Protein AF-A0A355GWL2-F1 (afdb_monomer)

Structure (mmCIF, N/CA/C/O backbone):
data_AF-A0A355GWL2-F1
#
_entry.id   AF-A0A355GWL2-F1
#
loop_
_atom_site.group_PDB
_atom_site.id
_atom_site.type_symbol
_atom_site.label_atom_id
_atom_site.label_alt_id
_atom_site.label_comp_id
_atom_site.label_asym_id
_atom_site.label_entity_id
_atom_site.label_seq_id
_atom_site.pdbx_PDB_ins_code
_atom_site.Cartn_x
_atom_site.Cartn_y
_atom_site.Cartn_z
_atom_site.occupancy
_atom_site.B_iso_or_equiv
_atom_site.auth_seq_id
_atom_site.auth_comp_id
_atom_site.auth_asym_id
_atom_site.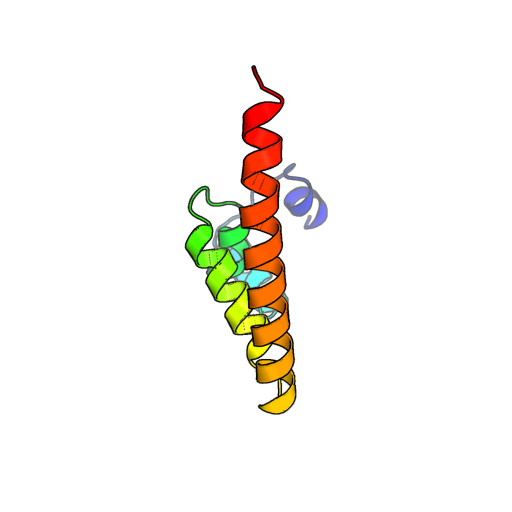auth_atom_id
_atom_site.pdbx_PDB_model_num
ATOM 1 N N . TYR A 1 1 ? -26.893 6.001 11.504 1.00 84.19 1 TYR A N 1
ATOM 2 C CA . TYR A 1 1 ? -25.832 5.906 12.531 1.00 84.19 1 TYR A CA 1
ATOM 3 C C . TYR A 1 1 ? -24.457 5.848 11.884 1.00 84.19 1 TYR A C 1
ATOM 5 O O . TYR A 1 1 ? -23.646 6.708 12.192 1.00 84.19 1 TYR A O 1
ATOM 13 N N . VAL A 1 2 ? -24.239 4.930 10.935 1.00 90.12 2 VAL A N 1
ATOM 14 C CA . VAL A 1 2 ? -22.986 4.806 10.165 1.00 90.12 2 VAL A CA 1
ATOM 15 C C . VAL A 1 2 ? -22.563 6.123 9.497 1.00 90.12 2 VAL A C 1
ATOM 17 O O . VAL A 1 2 ? -21.445 6.561 9.723 1.00 90.12 2 VAL A O 1
ATOM 20 N N . SER A 1 3 ? -23.469 6.863 8.841 1.00 93.81 3 SER A N 1
ATOM 21 C CA . SER A 1 3 ? -23.069 8.141 8.214 1.00 93.81 3 SER A CA 1
ATOM 22 C C . SER A 1 3 ? -22.582 9.218 9.197 1.00 93.81 3 SER A C 1
ATOM 24 O O . SER A 1 3 ? -21.787 10.077 8.824 1.00 93.81 3 SER A O 1
ATOM 26 N N . TYR A 1 4 ? -23.009 9.195 10.467 1.00 95.62 4 TYR A N 1
ATOM 27 C CA . TYR A 1 4 ? -22.454 10.104 11.480 1.00 95.62 4 TYR A CA 1
ATOM 28 C C . TYR A 1 4 ? -21.024 9.714 11.857 1.00 95.62 4 TYR A C 1
ATOM 30 O O . TYR A 1 4 ? -20.232 10.592 12.183 1.00 95.62 4 TYR A O 1
ATOM 38 N N . ILE A 1 5 ? -20.707 8.421 11.810 1.00 94.31 5 ILE A N 1
ATOM 39 C CA . ILE A 1 5 ? -19.368 7.891 12.061 1.00 94.31 5 ILE A CA 1
ATOM 40 C C . ILE A 1 5 ? -18.443 8.239 10.887 1.00 94.31 5 ILE A C 1
ATOM 42 O O . ILE A 1 5 ? -17.388 8.825 11.105 1.00 94.31 5 ILE A O 1
ATOM 46 N N . GLU A 1 6 ? -18.872 7.983 9.649 1.00 90.69 6 GLU A N 1
ATOM 47 C CA . GLU A 1 6 ? -18.087 8.253 8.430 1.00 90.69 6 GLU A CA 1
ATOM 48 C C . GLU A 1 6 ? -17.745 9.738 8.256 1.00 90.69 6 GLU A C 1
ATOM 50 O O . GLU A 1 6 ? -16.650 10.087 7.829 1.00 90.69 6 GLU A O 1
ATOM 55 N N . ASN A 1 7 ? -18.663 10.629 8.644 1.00 92.12 7 ASN A N 1
ATOM 56 C CA . ASN A 1 7 ? -18.443 12.077 8.600 1.00 92.12 7 ASN A CA 1
ATOM 57 C C . ASN A 1 7 ? -17.783 12.636 9.876 1.00 92.12 7 ASN A C 1
ATOM 59 O O . ASN A 1 7 ? -17.755 13.852 10.064 1.00 92.12 7 ASN A O 1
ATOM 63 N N . GLY A 1 8 ? -17.333 11.781 10.802 1.00 88.88 8 GLY A N 1
ATOM 64 C CA . GLY A 1 8 ? -16.667 12.196 12.043 1.00 88.88 8 GLY A CA 1
ATOM 65 C C . GLY A 1 8 ? -17.555 12.946 13.047 1.00 88.88 8 GLY A C 1
ATOM 66 O O . GLY A 1 8 ? -17.053 13.517 14.010 1.00 88.88 8 GLY A O 1
ATOM 67 N N . LYS A 1 9 ? -18.881 12.951 12.860 1.00 95.25 9 LYS A N 1
ATOM 68 C CA . LYS A 1 9 ? -19.845 13.600 13.769 1.00 95.25 9 LYS A CA 1
ATOM 69 C C . LYS A 1 9 ? -20.100 12.796 15.044 1.00 95.25 9 LYS A C 1
ATOM 71 O O . LYS A 1 9 ? -20.636 13.343 16.006 1.00 95.25 9 LYS A O 1
ATOM 76 N N . LYS A 1 10 ? -19.783 11.499 15.049 1.00 93.88 10 LYS A N 1
ATOM 77 C CA . LYS A 1 10 ? -19.960 10.622 16.207 1.00 93.88 10 LYS A CA 1
ATOM 78 C C . LYS A 1 10 ? -18.838 9.595 16.306 1.00 93.88 10 LYS A C 1
ATOM 80 O O . LYS A 1 10 ? -18.594 8.858 15.359 1.00 93.88 10 LYS A O 1
ATOM 85 N N . SER A 1 11 ? -18.231 9.498 17.484 1.00 93.56 11 SER A N 1
ATOM 86 C CA . SER A 1 11 ? -17.283 8.432 17.811 1.00 93.56 11 SER A CA 1
ATOM 87 C C . SER A 1 11 ? -18.011 7.112 18.069 1.00 93.56 11 SER A C 1
ATOM 89 O O . SER A 1 11 ? -19.109 7.094 18.633 1.00 93.56 11 SER A O 1
ATOM 91 N N . MET A 1 12 ? -17.388 6.005 17.673 1.00 93.75 12 MET A N 1
ATOM 92 C CA . MET A 1 12 ? -17.890 4.649 17.900 1.00 93.75 12 MET A CA 1
ATOM 93 C C . MET A 1 12 ? -17.130 3.950 19.033 1.00 93.75 12 MET A C 1
ATOM 95 O O . MET A 1 12 ? -16.022 4.357 19.379 1.00 93.75 12 MET A O 1
ATOM 99 N N . SER A 1 13 ? -17.719 2.900 19.616 1.00 96.19 13 SER A N 1
ATOM 100 C CA . SER A 1 13 ? -16.990 2.019 20.536 1.00 96.19 13 SER A CA 1
ATOM 101 C C . SER A 1 13 ? -16.033 1.108 19.764 1.00 96.19 13 SER A C 1
ATOM 103 O O . SER A 1 13 ? -16.227 0.867 18.572 1.00 96.19 13 SER A O 1
ATOM 105 N N . LEU A 1 14 ? -15.032 0.548 20.452 1.00 96.50 14 LEU A N 1
ATOM 106 C CA . LEU A 1 14 ? -14.127 -0.436 19.851 1.00 96.50 14 LEU A CA 1
ATOM 107 C C . LEU A 1 14 ? -14.884 -1.667 19.326 1.00 96.50 14 LEU A C 1
ATOM 109 O O . LEU A 1 14 ? -14.573 -2.163 18.252 1.00 96.50 14 LEU A O 1
ATOM 113 N N . ASP A 1 15 ? -15.917 -2.110 20.043 1.00 97.38 15 ASP A N 1
ATOM 114 C CA . ASP A 1 15 ? -16.771 -3.222 19.616 1.00 97.38 15 ASP A CA 1
ATOM 115 C C . ASP A 1 15 ? -17.476 -2.920 18.282 1.00 97.38 15 ASP A C 1
ATOM 117 O O . ASP A 1 15 ? -17.428 -3.716 17.348 1.00 97.38 15 ASP A O 1
ATOM 121 N N . THR A 1 16 ? -18.025 -1.707 18.141 1.00 96.00 16 THR A N 1
ATOM 122 C CA . THR A 1 16 ? -18.639 -1.265 16.878 1.00 96.00 16 THR A CA 1
ATOM 123 C C . THR A 1 16 ? -17.603 -1.183 15.755 1.00 96.00 16 THR A C 1
ATOM 125 O O . THR A 1 16 ? -17.896 -1.557 14.624 1.00 96.00 16 THR A O 1
ATOM 128 N N . PHE A 1 17 ? -16.388 -0.722 16.058 1.00 95.19 17 PHE A N 1
ATOM 129 C CA . PHE A 1 17 ? -15.299 -0.662 15.085 1.00 95.19 17 PHE A CA 1
ATOM 130 C C . PHE A 1 17 ? -14.914 -2.056 14.564 1.00 95.19 17 PHE A C 1
ATOM 132 O O . PHE A 1 17 ? -14.810 -2.244 13.355 1.00 95.19 17 PHE A O 1
ATOM 139 N N . VAL A 1 18 ? -14.786 -3.049 15.451 1.00 96.31 18 VAL A N 1
ATOM 140 C CA . VAL A 1 18 ? -14.507 -4.446 15.071 1.00 96.31 18 VAL A CA 1
ATOM 141 C C . VAL A 1 18 ? -15.640 -5.031 14.224 1.00 96.31 18 VAL A C 1
ATOM 143 O O . VA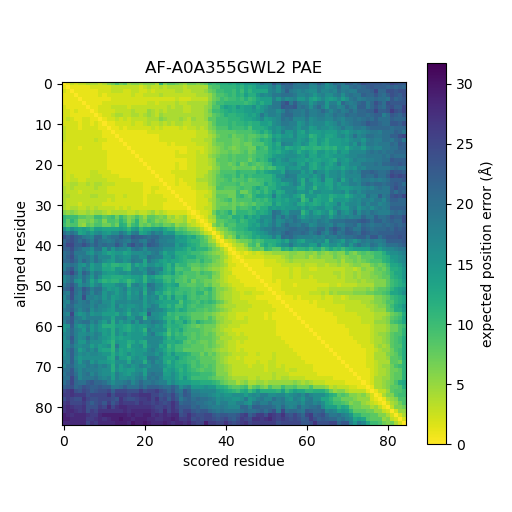L A 1 18 ? -15.375 -5.696 13.225 1.00 96.31 18 VAL A O 1
ATOM 146 N N . GLN A 1 19 ? -16.901 -4.754 14.569 1.00 96.38 19 GLN A N 1
ATOM 147 C CA . GLN A 1 19 ? -18.042 -5.196 13.760 1.00 96.38 19 GLN A CA 1
ATOM 148 C C . GLN A 1 19 ? -18.011 -4.611 12.341 1.00 96.38 19 GLN A C 1
ATOM 150 O O . GLN A 1 19 ? -18.302 -5.327 11.385 1.00 96.38 19 GLN A O 1
ATOM 155 N N . ILE A 1 20 ? -17.630 -3.339 12.192 1.00 94.56 20 ILE A N 1
ATOM 156 C CA . ILE A 1 20 ? -17.479 -2.699 10.878 1.00 94.56 20 ILE A CA 1
ATOM 157 C C . ILE A 1 20 ? -16.346 -3.353 10.083 1.00 94.56 20 ILE A C 1
ATOM 159 O O . ILE A 1 20 ? -16.556 -3.696 8.925 1.00 94.56 20 ILE A O 1
ATOM 163 N N . ALA A 1 21 ? -15.180 -3.570 10.699 1.00 95.06 21 ALA A N 1
ATOM 164 C CA . ALA A 1 21 ? -14.042 -4.217 10.045 1.00 95.06 21 ALA A CA 1
ATOM 165 C C . ALA A 1 21 ? -14.414 -5.604 9.487 1.00 95.06 21 ALA A C 1
ATOM 167 O O . ALA A 1 21 ? -14.189 -5.886 8.312 1.00 95.06 21 ALA A O 1
ATOM 168 N N . ASN A 1 22 ? -15.095 -6.422 10.296 1.00 96.00 22 ASN A N 1
ATOM 169 C CA . ASN A 1 22 ? -15.582 -7.737 9.877 1.00 96.00 22 ASN A CA 1
ATOM 170 C C . ASN A 1 22 ? -16.638 -7.652 8.762 1.00 96.00 22 ASN A C 1
ATOM 172 O O . ASN A 1 22 ? -16.631 -8.470 7.850 1.00 96.00 22 ASN A O 1
ATOM 176 N N . ALA A 1 23 ? -17.548 -6.674 8.818 1.00 96.50 23 ALA A N 1
ATOM 177 C CA . ALA A 1 23 ? -18.573 -6.489 7.788 1.00 96.50 23 ALA A CA 1
ATOM 178 C C . ALA A 1 23 ? -17.991 -6.051 6.431 1.00 96.50 23 ALA A C 1
ATOM 180 O O . ALA A 1 23 ? -18.606 -6.301 5.397 1.00 96.50 23 ALA A O 1
ATOM 181 N N . LEU A 1 24 ? -16.824 -5.400 6.443 1.00 93.31 24 LEU A N 1
ATOM 182 C CA . LEU A 1 24 ? -16.071 -4.988 5.257 1.00 93.31 24 LEU A CA 1
ATOM 183 C C . LEU A 1 24 ? -15.040 -6.032 4.805 1.00 93.31 24 LEU A C 1
ATOM 185 O O . LEU A 1 24 ? -14.297 -5.761 3.865 1.00 93.31 24 LEU A O 1
ATOM 189 N N . ASP A 1 25 ? -14.951 -7.176 5.491 1.00 92.88 25 ASP A N 1
ATOM 190 C CA . ASP A 1 25 ? -13.914 -8.197 5.280 1.00 92.88 25 ASP A CA 1
ATOM 191 C C . ASP A 1 25 ? -12.494 -7.597 5.219 1.00 92.88 25 ASP A C 1
ATOM 193 O O . ASP A 1 25 ? -11.650 -7.975 4.411 1.00 92.88 25 ASP A O 1
ATOM 197 N N . THR A 1 26 ? -12.241 -6.581 6.051 1.00 87.50 26 THR A N 1
ATOM 198 C CA . THR A 1 26 ? -10.996 -5.807 6.036 1.00 87.50 26 THR A CA 1
ATOM 199 C C . THR A 1 26 ? -10.351 -5.829 7.421 1.00 87.50 26 THR A C 1
ATOM 201 O O . THR A 1 26 ? -11.019 -5.513 8.410 1.00 87.50 26 THR A O 1
ATOM 204 N N . PRO A 1 27 ? -9.047 -6.144 7.534 1.00 88.19 27 PRO A N 1
ATOM 205 C CA . PRO A 1 27 ? -8.334 -6.081 8.804 1.00 88.19 27 PRO A CA 1
ATOM 206 C C . PRO A 1 27 ? -8.379 -4.685 9.450 1.00 88.19 27 PRO A C 1
ATOM 208 O O . PRO A 1 27 ? -8.252 -3.651 8.792 1.00 88.19 27 PRO A O 1
ATOM 211 N N . ALA A 1 28 ? -8.549 -4.648 10.773 1.00 89.88 28 ALA A N 1
ATOM 212 C CA . ALA A 1 28 ? -8.702 -3.406 11.531 1.00 89.88 28 ALA A CA 1
ATOM 213 C C . ALA A 1 28 ? -7.465 -2.486 11.468 1.00 89.88 28 ALA A C 1
ATOM 215 O O . ALA A 1 28 ? -7.595 -1.264 11.541 1.00 89.88 28 ALA A O 1
ATOM 216 N N . ASP A 1 29 ? -6.270 -3.058 11.332 1.00 84.88 29 ASP A N 1
ATOM 217 C CA . ASP A 1 29 ? -5.015 -2.327 11.159 1.00 84.88 29 ASP A CA 1
ATOM 218 C C . ASP A 1 29 ? -4.973 -1.566 9.829 1.00 84.88 29 ASP A C 1
ATOM 220 O O . ASP A 1 29 ? -4.553 -0.411 9.830 1.00 84.88 29 ASP A O 1
ATOM 224 N N . ILE A 1 30 ? -5.492 -2.139 8.738 1.00 83.38 30 ILE A N 1
ATOM 225 C CA . ILE A 1 30 ? -5.606 -1.461 7.436 1.00 83.38 30 ILE A CA 1
ATOM 226 C C . ILE A 1 30 ? -6.499 -0.218 7.538 1.00 83.38 30 ILE A C 1
ATOM 228 O O . ILE A 1 30 ? -6.108 0.859 7.090 1.00 83.38 30 ILE A O 1
ATOM 232 N N . LEU A 1 31 ? -7.650 -0.325 8.212 1.00 87.31 31 LEU A N 1
ATOM 233 C CA . LEU A 1 31 ? -8.561 0.812 8.418 1.00 87.31 31 LEU A CA 1
ATOM 234 C C . LEU A 1 31 ? -7.925 1.949 9.240 1.00 87.31 31 LEU A C 1
ATOM 236 O O . LEU A 1 31 ? -8.255 3.121 9.055 1.00 87.31 31 LEU A O 1
ATOM 240 N N . LEU A 1 32 ? -7.016 1.621 10.163 1.00 86.44 32 LEU A N 1
ATOM 241 C CA . LEU A 1 32 ? -6.291 2.605 10.973 1.00 86.44 32 LEU A CA 1
ATOM 242 C C . LEU A 1 32 ? -5.078 3.188 10.239 1.00 86.44 32 LEU A C 1
ATOM 244 O O . LEU A 1 32 ? -4.711 4.341 10.475 1.00 86.44 32 LEU A O 1
ATOM 248 N N . ALA A 1 33 ? -4.461 2.410 9.351 1.00 76.75 33 ALA A N 1
ATOM 249 C CA . ALA A 1 33 ? -3.213 2.750 8.682 1.00 76.75 33 ALA A CA 1
ATOM 250 C C . ALA A 1 33 ? -3.304 4.032 7.833 1.00 76.75 33 ALA A C 1
ATOM 252 O O . ALA A 1 33 ? -2.324 4.777 7.745 1.00 76.75 33 ALA A O 1
ATOM 253 N N . GLU A 1 34 ? -4.483 4.348 7.287 1.00 66.44 34 GLU A N 1
ATOM 254 C CA . GLU A 1 34 ? -4.741 5.598 6.553 1.00 66.44 34 GLU A CA 1
ATOM 255 C C . GLU A 1 34 ? -4.700 6.859 7.433 1.00 66.44 34 GLU A C 1
ATOM 257 O O . GLU A 1 34 ? -4.528 7.973 6.935 1.00 66.44 34 GLU A O 1
ATOM 262 N N . ARG A 1 35 ? -4.892 6.718 8.750 1.00 71.31 35 ARG A N 1
ATOM 263 C CA . ARG A 1 35 ? -5.035 7.848 9.686 1.00 71.31 35 ARG A CA 1
ATOM 264 C C . ARG A 1 35 ? -3.843 8.032 10.613 1.00 71.31 35 ARG A C 1
ATOM 266 O O . ARG A 1 35 ? -3.736 9.074 11.258 1.00 71.31 35 ARG A O 1
ATOM 273 N N . LEU A 1 36 ? -2.942 7.057 10.676 1.00 73.19 36 LEU A N 1
ATOM 274 C CA . LEU A 1 36 ? -1.753 7.116 11.517 1.00 73.19 36 LEU A CA 1
ATOM 275 C C . LEU A 1 36 ? -0.605 7.819 10.779 1.00 73.19 36 LEU A C 1
ATOM 277 O O . LEU A 1 36 ? -0.167 7.397 9.708 1.00 73.19 36 LEU A O 1
ATOM 281 N N . THR A 1 37 ? -0.063 8.879 11.382 1.00 57.03 37 THR A N 1
ATOM 282 C CA . THR A 1 37 ? 1.138 9.606 10.936 1.00 57.03 37 THR A CA 1
ATOM 283 C C . THR A 1 37 ? 2.407 8.764 11.157 1.00 57.03 37 THR A C 1
ATOM 285 O O . THR A 1 37 ? 3.260 9.065 11.982 1.00 57.03 37 THR A O 1
ATOM 288 N N . GLY A 1 38 ? 2.51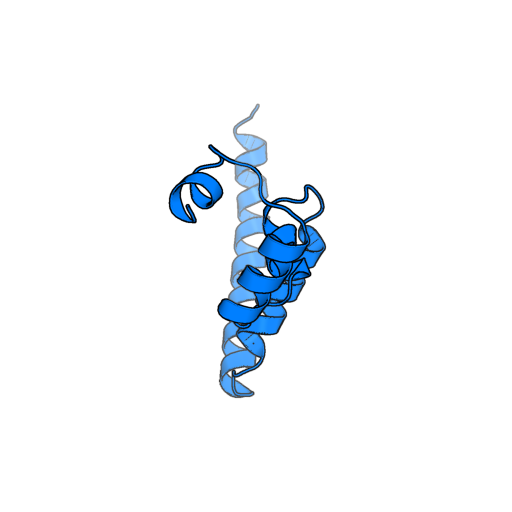3 7.660 10.415 1.00 55.31 38 GLY A N 1
ATOM 289 C CA . GLY A 1 38 ? 3.649 6.722 10.364 1.00 55.31 38 GLY A CA 1
ATOM 290 C C . GLY A 1 38 ? 3.591 5.784 9.143 1.00 55.31 38 GLY A C 1
ATOM 291 O O . GLY A 1 38 ? 4.302 4.786 9.069 1.00 55.31 38 GLY A O 1
ATOM 292 N N . SER A 1 39 ? 2.734 6.126 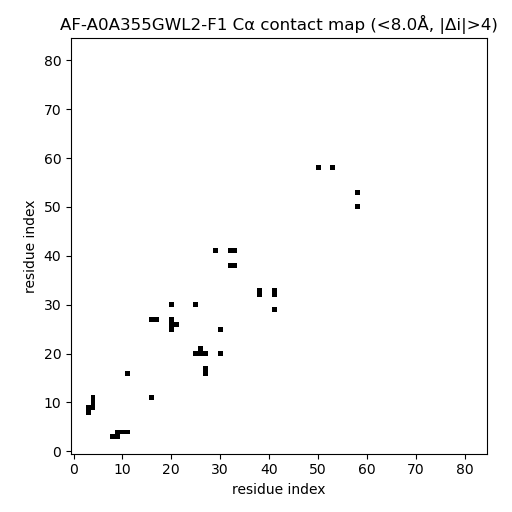8.179 1.00 53.44 39 SER A N 1
ATOM 293 C CA . SER A 1 39 ? 2.152 5.308 7.103 1.00 53.44 39 SER A CA 1
ATOM 294 C C . SER A 1 39 ? 3.116 4.852 5.982 1.00 53.44 39 SER A C 1
ATOM 296 O O . SER A 1 39 ? 2.694 4.328 4.956 1.00 53.44 39 SER A O 1
ATOM 298 N N . ALA A 1 40 ? 4.439 4.956 6.163 1.00 54.81 40 ALA A N 1
ATOM 299 C CA . ALA A 1 40 ? 5.377 4.325 5.221 1.00 54.81 40 ALA A CA 1
ATOM 300 C C . ALA A 1 40 ? 5.185 2.793 5.174 1.00 54.81 40 ALA A C 1
ATOM 302 O O . ALA A 1 40 ? 5.335 2.179 4.119 1.00 54.81 40 ALA A O 1
ATOM 303 N N . LEU A 1 41 ? 4.798 2.197 6.309 1.00 55.69 41 LEU A N 1
ATOM 304 C 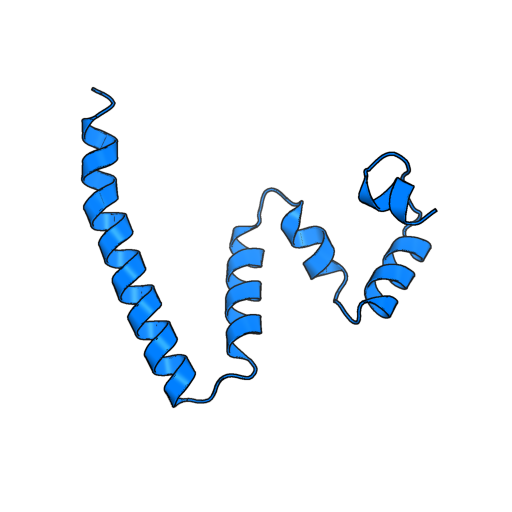CA . LEU A 1 41 ? 4.461 0.777 6.414 1.00 55.69 41 LEU A CA 1
ATOM 305 C C . LEU A 1 41 ? 3.135 0.448 5.702 1.00 55.69 41 LEU A C 1
ATOM 307 O O . LEU A 1 41 ? 3.048 -0.568 5.014 1.00 55.69 41 LEU A O 1
ATOM 311 N N . ALA A 1 42 ? 2.151 1.349 5.775 1.00 63.59 42 ALA A N 1
ATOM 312 C CA . ALA A 1 42 ? 0.848 1.172 5.139 1.00 63.59 42 ALA A CA 1
ATOM 313 C C . ALA A 1 42 ? 0.964 1.147 3.612 1.00 63.59 42 ALA A C 1
ATOM 315 O O . ALA A 1 42 ? 0.459 0.231 2.977 1.00 63.59 42 ALA A O 1
ATOM 316 N N . ALA A 1 43 ? 1.720 2.085 3.028 1.00 67.50 43 ALA A N 1
ATOM 317 C CA . ALA A 1 43 ? 1.922 2.131 1.581 1.00 67.50 43 ALA A CA 1
ATOM 318 C C . ALA A 1 43 ? 2.612 0.857 1.057 1.00 67.50 43 ALA A C 1
ATOM 320 O O . ALA A 1 43 ? 2.273 0.346 -0.008 1.00 67.50 43 ALA A O 1
ATOM 321 N N . SER A 1 44 ? 3.567 0.298 1.812 1.00 76.31 44 SER A N 1
ATOM 322 C CA . SER A 1 44 ? 4.193 -0.979 1.441 1.00 76.31 44 SER A CA 1
ATOM 323 C C . SER A 1 44 ? 3.241 -2.172 1.541 1.00 76.31 44 SER A C 1
ATOM 325 O O . SER A 1 44 ? 3.304 -3.079 0.709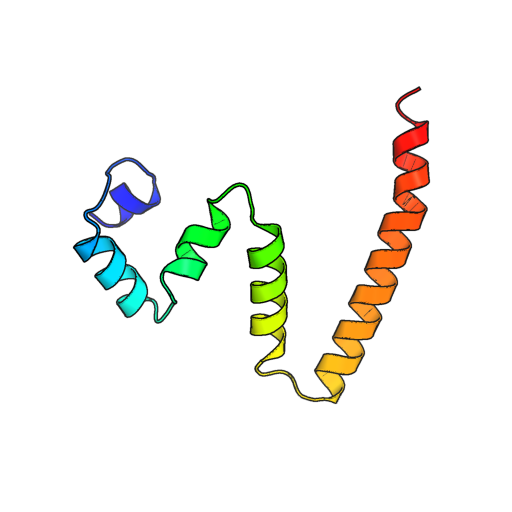 1.00 76.31 44 SER A O 1
ATOM 327 N N . GLN A 1 45 ? 2.351 -2.170 2.535 1.00 77.50 45 GLN A N 1
ATOM 328 C CA . GLN A 1 45 ? 1.342 -3.212 2.712 1.00 77.50 45 GLN A CA 1
ATOM 329 C C . GLN A 1 45 ? 0.291 -3.134 1.607 1.00 77.50 45 GLN A C 1
ATOM 331 O O . GLN A 1 45 ? -0.038 -4.157 1.022 1.00 77.50 45 GLN A O 1
ATOM 336 N N . GLU A 1 46 ? -0.157 -1.934 1.253 1.00 79.12 46 GLU A N 1
ATOM 337 C CA . GLU A 1 46 ? -1.090 -1.691 0.154 1.00 79.12 46 GLU A CA 1
ATOM 338 C C . GLU A 1 46 ? -0.528 -2.173 -1.187 1.00 79.12 46 GLU A C 1
ATOM 340 O O . GLU A 1 46 ? -1.182 -2.944 -1.884 1.00 79.12 46 GLU A O 1
ATOM 345 N N . ILE A 1 47 ? 0.726 -1.827 -1.508 1.00 85.19 47 ILE A N 1
ATOM 346 C CA . ILE A 1 47 ? 1.405 -2.349 -2.706 1.00 85.19 47 ILE A CA 1
ATOM 347 C C . ILE A 1 47 ? 1.478 -3.879 -2.666 1.00 85.19 47 ILE A C 1
ATOM 349 O O . ILE A 1 47 ? 1.275 -4.531 -3.685 1.00 85.19 47 ILE A O 1
ATOM 353 N N . THR A 1 48 ? 1.753 -4.467 -1.501 1.00 86.94 48 THR A N 1
ATOM 354 C CA . THR A 1 48 ? 1.798 -5.929 -1.360 1.00 86.94 48 THR A CA 1
ATOM 355 C C . THR A 1 48 ? 0.427 -6.548 -1.619 1.00 86.94 48 THR A C 1
ATOM 357 O O . THR A 1 48 ? 0.352 -7.518 -2.366 1.00 86.94 48 THR A O 1
ATOM 360 N N . MET A 1 49 ? -0.645 -5.971 -1.064 1.00 85.31 49 MET A N 1
ATOM 361 C CA . MET A 1 49 ? -2.024 -6.418 -1.277 1.00 85.31 49 MET A CA 1
ATOM 362 C C . MET A 1 49 ? -2.423 -6.326 -2.751 1.00 85.31 49 MET A C 1
ATOM 364 O O . MET A 1 49 ? -2.904 -7.311 -3.297 1.00 85.31 49 MET A O 1
ATOM 368 N N . LEU A 1 50 ? -2.125 -5.212 -3.426 1.00 88.00 50 LEU A N 1
ATOM 369 C CA . LEU A 1 50 ? -2.386 -5.039 -4.862 1.00 88.00 50 LEU A CA 1
ATOM 370 C C . LEU A 1 50 ? -1.677 -6.074 -5.742 1.00 88.00 50 LEU A C 1
ATOM 372 O O . LEU A 1 50 ? -2.124 -6.352 -6.846 1.00 88.00 50 LEU A O 1
ATOM 376 N N . LEU A 1 51 ? -0.551 -6.620 -5.280 1.00 93.38 51 LEU A N 1
ATOM 377 C CA . LEU A 1 51 ? 0.201 -7.628 -6.021 1.00 93.38 51 LEU A CA 1
ATOM 378 C C . LEU A 1 51 ? -0.238 -9.061 -5.698 1.00 93.38 51 LEU A C 1
ATOM 380 O O . LEU A 1 51 ? 0.251 -9.977 -6.356 1.00 93.38 51 LEU A O 1
ATOM 384 N N . THR A 1 52 ? -1.093 -9.294 -4.693 1.00 93.44 52 THR A N 1
ATOM 385 C CA . THR A 1 52 ? -1.383 -10.657 -4.203 1.00 93.44 52 THR A CA 1
ATOM 386 C C . THR A 1 52 ? -2.075 -11.551 -5.228 1.00 93.44 52 THR A C 1
ATOM 388 O O . THR A 1 52 ? -1.727 -12.729 -5.309 1.00 93.44 52 THR A O 1
ATOM 391 N N . ASP A 1 53 ? -2.977 -11.007 -6.038 1.00 92.44 53 ASP A N 1
ATOM 392 C CA . ASP A 1 53 ? -3.749 -11.710 -7.071 1.00 92.44 53 ASP A CA 1
ATOM 393 C C . ASP A 1 53 ? -3.130 -11.617 -8.478 1.00 92.44 53 ASP A C 1
ATOM 395 O O . ASP A 1 53 ? -3.576 -12.297 -9.401 1.00 92.44 53 ASP A O 1
ATOM 399 N N . CYS A 1 54 ? -2.059 -10.835 -8.635 1.00 96.44 54 CYS A N 1
ATOM 400 C CA . CYS A 1 54 ? -1.341 -10.684 -9.895 1.00 96.44 54 CYS A CA 1
ATOM 401 C C . CYS A 1 54 ? -0.532 -11.941 -10.257 1.00 96.44 54 CYS A C 1
ATOM 403 O O . CYS A 1 54 ? 0.187 -12.505 -9.421 1.00 96.44 54 CYS A O 1
ATOM 405 N N . SER A 1 55 ? -0.553 -12.303 -11.539 1.00 96.94 55 SER A N 1
ATOM 406 C CA . SER A 1 55 ? 0.338 -13.290 -12.157 1.00 96.94 55 SER A CA 1
ATOM 407 C C . SER A 1 55 ? 1.800 -12.827 -12.184 1.00 96.94 55 SER A C 1
ATOM 409 O O . SER A 1 55 ? 2.104 -11.640 -12.052 1.00 96.94 55 SER A O 1
ATOM 411 N N . ASP A 1 56 ? 2.732 -13.754 -12.426 1.00 95.19 56 ASP A N 1
ATOM 412 C CA . ASP A 1 56 ? 4.164 -13.434 -12.533 1.00 95.19 56 ASP A CA 1
ATOM 413 C C . ASP A 1 56 ? 4.454 -12.383 -13.617 1.00 95.19 56 ASP A C 1
ATOM 415 O O . ASP A 1 56 ? 5.295 -11.500 -13.430 1.00 95.19 56 ASP A O 1
ATOM 419 N N . TYR A 1 57 ? 3.722 -12.443 -14.735 1.00 97.19 57 TYR A N 1
ATOM 420 C CA . TYR A 1 57 ? 3.839 -11.467 -15.816 1.00 97.19 57 TYR A CA 1
ATOM 421 C C . TYR A 1 57 ? 3.370 -10.075 -15.374 1.00 97.19 57 TYR A C 1
ATOM 423 O O . TYR A 1 57 ? 4.087 -9.093 -15.568 1.00 97.19 57 TYR A O 1
ATOM 431 N N . GLU A 1 58 ? 2.203 -9.980 -14.734 1.00 97.25 58 GLU A N 1
ATOM 432 C CA . GLU A 1 58 ? 1.673 -8.706 -14.232 1.00 97.25 58 GLU A CA 1
ATOM 433 C C . GLU A 1 58 ? 2.604 -8.096 -13.186 1.00 97.25 58 GLU A C 1
ATOM 435 O O . GLU A 1 58 ? 2.946 -6.916 -13.274 1.00 97.25 58 GLU A O 1
ATOM 440 N N . ARG A 1 59 ? 3.110 -8.909 -12.250 1.00 95.88 59 ARG A N 1
ATOM 441 C CA . ARG A 1 59 ? 4.077 -8.463 -11.237 1.00 95.88 59 ARG A CA 1
ATOM 442 C C . ARG A 1 59 ? 5.349 -7.905 -11.870 1.00 95.88 59 ARG A C 1
ATOM 444 O O . ARG A 1 59 ? 5.856 -6.886 -11.395 1.00 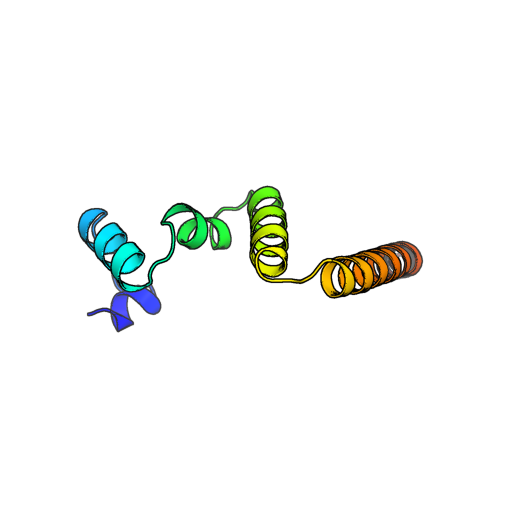95.88 59 ARG A O 1
ATOM 451 N N . LEU A 1 60 ? 5.859 -8.530 -12.935 1.00 96.25 60 LEU A N 1
ATOM 452 C CA . LEU A 1 60 ? 7.037 -8.051 -13.665 1.00 96.25 60 LEU A CA 1
ATOM 453 C C . LEU A 1 60 ? 6.778 -6.677 -14.298 1.00 96.25 60 LEU A C 1
ATOM 455 O O . LEU A 1 60 ? 7.543 -5.738 -14.067 1.00 96.25 60 LEU A O 1
ATOM 459 N N . VAL A 1 61 ? 5.674 -6.545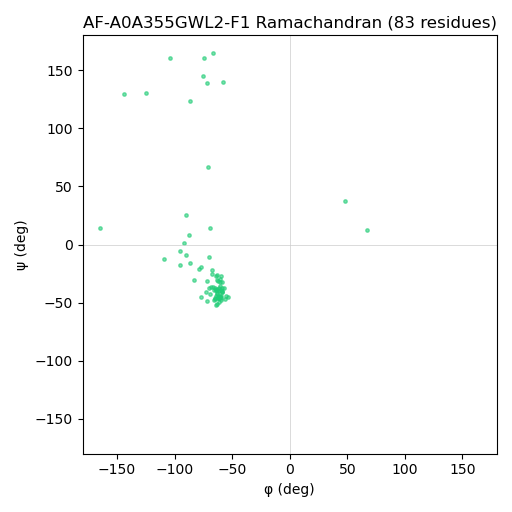 -15.039 1.00 97.56 61 VAL A N 1
ATOM 460 C CA . VAL A 1 61 ? 5.290 -5.296 -15.717 1.00 97.56 61 VAL A CA 1
ATOM 461 C C . VAL A 1 61 ? 5.069 -4.166 -14.709 1.00 97.56 61 VAL A C 1
ATOM 463 O O . VAL A 1 61 ? 5.594 -3.062 -14.883 1.00 97.56 61 VAL A O 1
ATOM 466 N N . ILE A 1 62 ? 4.342 -4.436 -13.622 1.00 96.38 62 ILE A N 1
ATOM 467 C CA . ILE A 1 62 ? 4.083 -3.457 -12.560 1.00 96.38 62 ILE A CA 1
ATOM 468 C C . ILE A 1 62 ? 5.399 -3.025 -11.909 1.00 96.38 62 ILE A C 1
ATOM 470 O O . ILE A 1 62 ? 5.651 -1.830 -11.748 1.00 96.38 62 ILE A O 1
ATOM 474 N N . THR A 1 63 ? 6.277 -3.977 -11.590 1.00 95.00 63 THR A N 1
ATOM 475 C CA . THR A 1 63 ? 7.573 -3.690 -10.964 1.00 95.00 63 THR A CA 1
ATOM 476 C C . THR A 1 63 ? 8.436 -2.780 -11.836 1.00 95.00 63 THR A C 1
ATOM 478 O O . THR A 1 63 ? 9.002 -1.804 -11.335 1.00 95.00 63 THR A O 1
ATOM 481 N N . ASP A 1 64 ? 8.535 -3.058 -13.135 1.00 97.31 64 ASP A N 1
ATOM 482 C CA . ASP A 1 64 ? 9.321 -2.227 -14.050 1.00 97.31 64 ASP A CA 1
ATOM 483 C C . ASP A 1 64 ? 8.718 -0.832 -14.228 1.00 97.31 64 ASP A C 1
ATOM 485 O O . ASP A 1 64 ? 9.448 0.165 -14.223 1.00 97.31 64 ASP A O 1
ATOM 489 N N . THR A 1 65 ? 7.390 -0.734 -14.251 1.00 96.75 65 THR A N 1
ATOM 490 C CA . THR A 1 65 ? 6.686 0.553 -14.286 1.00 96.75 65 THR A CA 1
ATOM 491 C C . THR A 1 65 ? 6.976 1.384 -13.031 1.00 96.75 65 THR A C 1
ATOM 493 O O . THR A 1 65 ? 7.332 2.561 -13.126 1.00 96.75 65 THR A O 1
ATOM 496 N N . VAL A 1 66 ? 6.914 0.774 -11.842 1.00 94.75 66 VAL A N 1
ATOM 497 C CA . VAL A 1 66 ? 7.221 1.444 -10.566 1.00 94.75 66 VAL A CA 1
ATOM 498 C C . VAL A 1 66 ? 8.684 1.899 -10.510 1.00 94.75 66 VAL A C 1
ATOM 500 O O . VAL A 1 66 ? 8.964 3.000 -10.028 1.00 94.75 66 VAL A O 1
ATOM 503 N N . LYS A 1 67 ? 9.631 1.108 -11.037 1.00 95.56 67 LYS A N 1
ATOM 504 C CA . LYS A 1 67 ? 11.043 1.521 -11.148 1.00 95.56 67 LYS A CA 1
ATOM 505 C C . LYS A 1 67 ? 11.197 2.752 -12.038 1.00 95.56 67 LYS A C 1
ATOM 507 O O . LYS A 1 67 ? 11.849 3.709 -11.620 1.00 95.56 67 LYS A O 1
ATOM 512 N N . ALA A 1 68 ? 10.594 2.742 -13.228 1.00 96.81 68 ALA A N 1
ATOM 513 C CA . ALA A 1 68 ? 10.655 3.864 -14.161 1.00 96.81 68 ALA A CA 1
ATOM 514 C C . ALA A 1 68 ? 10.057 5.138 -13.543 1.00 96.81 68 ALA A C 1
ATOM 516 O O . ALA A 1 68 ? 10.684 6.198 -13.556 1.00 96.81 68 ALA A O 1
ATOM 517 N N . MET A 1 69 ? 8.894 5.012 -12.899 1.00 95.50 69 MET A N 1
ATOM 518 C CA . MET A 1 69 ? 8.244 6.108 -12.184 1.00 95.50 69 MET A CA 1
ATOM 519 C C . MET A 1 69 ? 9.129 6.663 -11.059 1.00 95.50 69 MET A C 1
ATOM 521 O O . MET A 1 69 ? 9.300 7.875 -10.935 1.00 95.50 69 MET A O 1
ATOM 525 N N . LYS A 1 70 ? 9.759 5.791 -10.263 1.00 94.56 70 LYS A N 1
ATOM 526 C CA . LYS A 1 70 ? 10.679 6.197 -9.191 1.00 94.56 70 LYS A CA 1
ATOM 527 C C . LYS A 1 70 ? 11.891 6.967 -9.717 1.00 94.56 70 LYS A C 1
ATOM 529 O O . LYS A 1 70 ? 12.326 7.910 -9.055 1.00 94.56 70 LYS A O 1
ATOM 534 N N . ILE A 1 71 ? 12.450 6.560 -10.858 1.00 95.50 71 ILE A N 1
ATOM 535 C CA . ILE A 1 71 ? 13.558 7.270 -11.514 1.00 95.50 71 ILE A CA 1
ATOM 536 C C . ILE A 1 71 ? 13.086 8.662 -11.945 1.00 95.50 71 ILE A C 1
ATOM 538 O O . ILE A 1 71 ? 13.661 9.652 -11.499 1.00 95.50 71 ILE A O 1
ATOM 542 N N . SER A 1 72 ? 11.972 8.746 -12.678 1.00 94.88 72 SER A N 1
ATOM 543 C CA . SER A 1 72 ? 11.408 10.020 -13.145 1.00 94.88 72 SER A CA 1
ATOM 544 C C . SER A 1 72 ? 11.139 11.003 -11.997 1.00 94.88 72 SER A C 1
ATOM 546 O O . SER A 1 72 ? 11.543 12.165 -12.062 1.00 94.88 72 SER A O 1
ATOM 548 N N . LEU A 1 73 ? 10.554 10.533 -10.888 1.00 91.69 73 LEU A N 1
ATOM 549 C CA . LEU A 1 73 ? 10.321 11.359 -9.700 1.00 91.69 73 LEU A CA 1
ATOM 550 C C . LEU A 1 73 ? 11.619 11.922 -9.107 1.00 91.69 73 LEU A C 1
ATOM 552 O O . LEU A 1 73 ? 11.645 13.063 -8.651 1.00 91.69 73 LEU A O 1
ATOM 556 N N . ARG A 1 74 ? 12.701 11.137 -9.086 1.00 92.38 74 ARG A N 1
ATOM 557 C CA . ARG A 1 74 ? 13.999 11.571 -8.545 1.00 92.38 74 ARG A CA 1
ATOM 558 C C . ARG A 1 74 ? 14.696 12.561 -9.465 1.00 92.38 74 ARG A C 1
ATOM 560 O O . ARG A 1 74 ? 15.226 13.553 -8.969 1.00 92.38 74 ARG A O 1
ATOM 567 N N . ASP A 1 75 ? 14.633 12.326 -10.767 1.00 89.81 75 ASP A N 1
ATOM 568 C CA . ASP A 1 75 ? 15.216 13.218 -11.765 1.00 89.81 75 ASP A CA 1
ATOM 569 C C . ASP A 1 75 ? 14.526 14.588 -11.722 1.00 89.81 75 ASP A C 1
ATOM 571 O O . ASP A 1 75 ? 15.185 15.628 -11.671 1.00 89.81 75 ASP A O 1
ATOM 575 N N . HIS A 1 76 ? 13.196 14.604 -11.602 1.00 83.00 76 HIS A N 1
ATOM 576 C CA . HIS A 1 76 ? 12.405 15.835 -11.548 1.00 83.00 76 HIS A CA 1
ATOM 577 C C . HIS A 1 76 ? 12.425 16.514 -10.169 1.00 83.00 76 HIS A C 1
ATOM 579 O O . HIS A 1 76 ? 12.226 17.726 -10.079 1.00 83.00 76 HIS A O 1
ATOM 585 N N . LYS A 1 77 ? 12.739 15.789 -9.087 1.00 77.50 77 LYS A N 1
ATOM 586 C CA . LYS A 1 77 ? 12.941 16.384 -7.753 1.00 77.50 77 LYS A CA 1
ATOM 587 C C . LYS A 1 77 ? 14.064 17.427 -7.752 1.00 77.50 77 LYS A C 1
ATOM 589 O O . LY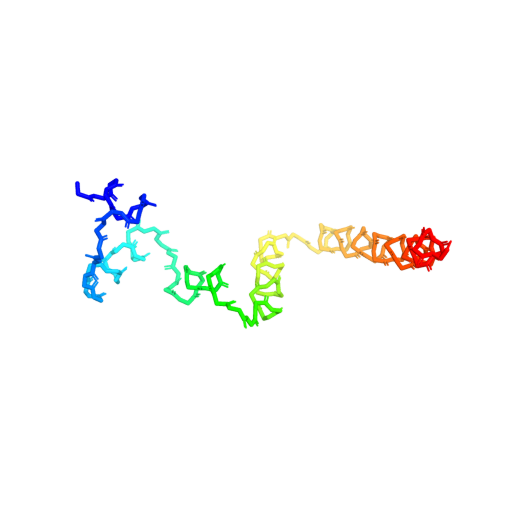S A 1 77 ? 13.965 18.416 -7.030 1.00 77.50 77 LYS A O 1
ATOM 594 N N . SER A 1 78 ? 15.088 17.246 -8.591 1.00 60.62 78 SER A N 1
ATOM 595 C CA . SER A 1 78 ? 16.176 18.221 -8.763 1.00 60.62 78 SER A CA 1
ATOM 596 C C . SER A 1 78 ? 15.700 19.569 -9.335 1.00 60.62 78 SER A C 1
ATOM 598 O O . SER A 1 78 ? 16.282 20.614 -9.034 1.00 60.62 78 SER A O 1
ATOM 600 N N . ILE A 1 79 ? 14.606 19.554 -10.105 1.00 63.78 79 ILE A N 1
ATOM 601 C CA . ILE A 1 79 ? 13.991 20.734 -10.721 1.00 63.78 79 ILE A CA 1
ATOM 602 C C . ILE A 1 79 ? 13.193 21.514 -9.670 1.00 63.78 79 ILE A C 1
ATOM 604 O O . ILE A 1 79 ? 13.374 22.722 -9.550 1.00 63.78 79 ILE A O 1
ATOM 608 N N . LEU A 1 80 ? 12.401 20.820 -8.842 1.00 60.81 80 LEU A N 1
ATOM 609 C CA . LEU A 1 80 ? 11.649 21.431 -7.736 1.00 60.81 80 LEU A CA 1
ATOM 610 C C . LEU A 1 80 ? 12.566 22.148 -6.732 1.00 60.81 80 LEU A C 1
ATOM 612 O O . LEU A 1 80 ? 12.270 23.260 -6.315 1.00 60.81 80 LEU A O 1
ATOM 616 N N . THR A 1 81 ? 13.733 21.580 -6.412 1.00 57.97 81 THR A N 1
ATOM 617 C CA . THR A 1 81 ? 14.696 22.213 -5.488 1.00 57.97 81 THR A CA 1
ATOM 618 C C . THR A 1 81 ? 15.405 23.458 -6.043 1.00 57.97 81 THR A C 1
ATOM 620 O O . THR A 1 81 ? 16.088 24.150 -5.290 1.00 57.97 81 THR A O 1
ATOM 623 N N . ARG A 1 82 ? 15.288 23.745 -7.349 1.00 55.19 82 ARG A N 1
ATOM 624 C CA . ARG A 1 82 ? 15.872 24.934 -8.000 1.00 55.19 82 ARG A CA 1
ATOM 625 C C . ARG A 1 82 ? 14.897 26.102 -8.131 1.00 55.19 82 ARG A C 1
ATOM 627 O O . ARG A 1 82 ? 15.360 27.208 -8.375 1.00 55.19 82 ARG A O 1
ATOM 634 N N . THR A 1 83 ? 13.595 25.859 -8.001 1.00 53.62 83 THR A N 1
ATOM 635 C CA . THR A 1 83 ? 12.556 26.894 -8.122 1.00 53.62 83 THR A CA 1
ATOM 636 C C . THR A 1 83 ? 12.285 27.614 -6.792 1.00 53.62 83 THR A C 1
ATOM 638 O O . THR A 1 83 ? 11.752 28.715 -6.811 1.00 53.62 83 THR A O 1
ATOM 641 N N . ASP A 1 84 ? 12.731 27.055 -5.661 1.00 49.22 84 ASP A N 1
ATOM 642 C CA . ASP A 1 84 ? 12.666 27.673 -4.321 1.00 49.22 84 ASP A CA 1
ATOM 643 C C . ASP A 1 84 ? 13.914 28.524 -3.955 1.00 49.22 84 ASP A C 1
ATOM 645 O O . ASP A 1 84 ? 14.244 28.676 -2.776 1.00 49.22 84 ASP A O 1
ATOM 649 N N . ARG A 1 85 ? 14.651 29.071 -4.936 1.00 43.72 85 ARG A N 1
ATOM 650 C CA . ARG A 1 85 ? 15.727 30.061 -4.706 1.00 43.72 85 ARG A CA 1
ATOM 651 C C . ARG A 1 85 ? 15.528 31.331 -5.511 1.00 43.72 85 ARG A C 1
ATOM 653 O O . ARG A 1 85 ? 15.221 31.208 -6.716 1.00 43.72 85 ARG A O 1
#

Secondary structure (DSSP, 8-state):
-HHHHHTTSSPPPHHHHHHHHHHTT--HHHHHHTTSTTTHHHHHHHHHHHTSS--HHHHHHHHHHHHHHHHHHHHHHHHHHHH--

Sequence (85 aa):
YVSYIENGKKSMSLDTFVQIANALDTPADILLAERLTGSALAASQEITMLLTDCSDYERLVITDTVKAMKISLRDHKSILTRTDR

Nearest PDB structures (foldseek):
  2xi8-assembly1_A  TM=9.003E-01  e=2.991E+00  Enterococcus faecalis
  3r1f-assembly9_R  TM=5.065E-01  e=1.403E+00  Mycobacterium tuberculosis

pLDDT: mean 84.87, std 14.68, range [43.72, 97.56]

Solvent-accessible surface area (backbone atoms only — not comparable to full-atom values): 5104 Å² total; per-residue (Å²): 112,66,68,38,40,77,69,68,75,40,89,75,53,72,69,57,50,51,53,50,24,61,74,66,76,40,63,64,66,64,73,45,34,82,75,45,99,70,40,71,62,41,56,54,49,50,54,50,58,71,48,68,84,50,50,75,68,54,49,50,55,51,50,53,51,52,51,54,50,54,50,52,53,56,63,50,47,61,54,61,69,60,70,81,108

Radius of gyration: 18.9 Å; Cα contacts (8 Å, |Δi|>4): 21; chains: 1; bounding box: 42×44×36 Å

Foldseek 3Di:
DVVCVVVVVDDDDPVVLVVVCVVVVHDSCLVCLVPDPPNPVNVVVVVVVVCPPDDPVRVVVVVVVVVVVVVVCVVCVVVVVVVVD

Mean predicted aligned error: 10.75 Å